Protein AF-A0AA36JGX5-F1 (afdb_monomer)

pLDDT: mean 70.73, std 25.2, range [24.72, 96.38]

Solvent-accessible surface area (backbone atoms only — not comparable to full-atom values): 11054 Å² total; per-residue (Å²): 132,83,81,74,70,74,86,70,84,40,73,52,54,56,59,43,51,28,50,29,40,69,70,47,52,68,70,58,48,54,50,49,70,70,66,48,89,56,84,57,54,64,60,49,30,50,46,40,56,70,30,72,54,44,49,49,69,58,54,34,53,53,30,43,74,68,68,37,49,74,49,35,67,49,47,82,90,47,94,89,47,96,50,62,43,42,58,43,62,52,47,67,45,48,39,42,98,88,66,48,61,57,69,65,55,52,52,50,51,34,31,72,41,56,31,61,76,56,38,64,55,45,71,69,54,31,62,61,68,70,68,59,79,70,72,75,74,67,80,74,84,73,84,81,82,83,90,82,87,87,81,86,85,87,87,81,88,78,94,74,84,85,79,86,78,86,81,87,78,86,86,82,132

Organism: NCBI:txid2562239

Sequence (173 aa):
MVDARPSCNSWLYVPLLHAAAGTLERSAFEAWARQTTWDGWLPMVQLLQEAAPADVGIIRLVLEGQGANQAAARLPDTSRYAVSLPLPAVAAFLAEPDGYFIASVQETLLEIFAGPEAATQLPGCANTFRLAPVLQLEPNPHPGIAPERGAAPAIMSSWRTLRCSAVFVPSMT

Nearest PDB structures (foldseek):
  3n3w-assembly1_B  TM=2.312E-01  e=4.244E+00  Campylobacter jejuni subsp. jejuni NCTC 11168 = ATCC 700819

Mean predicted aligned error: 14.48 Å

Secondary structure (DSSP, 8-state):
----------TTHHHHHHHHTT-S-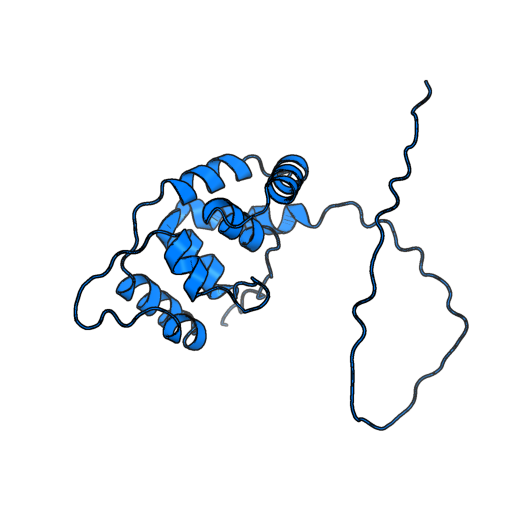HHHHHHHHHH---TTHHHHHHHHHHPPPEEHHHHHHHHHHTT-HHHHTTSPP-TTS--EE-HHHHHHHHS-TTS---HHHHHHHHHHHH-HHHHHHHHHHTTGGG-S-----------------------------------------

Foldseek 3Di:
DPPPPPQPPLPLLLLLLCLLLVNDDPVRVVVCVVLQPDPCSVVSSVQLNPFDFAFLVVLLVQCVVVVVNVLSVQGDDQVPHGDGGRSNVSLVSRADPVSDHGSSNSLSSCCGGNNPVRSVVRVVRSPVSVPPPPPPPPPPPDPDDDDDDDDDDDDDDDDDDDDDDDDDDDDDD

Radius of gyration: 20.79 Å; Cα contacts (8 Å, |Δi|>4): 143; chains: 1; bounding box: 57×46×65 Å

Structure (mmCIF, N/CA/C/O backbone):
data_AF-A0AA36JGX5-F1
#
_entry.id   AF-A0AA36JGX5-F1
#
loop_
_atom_site.group_PDB
_atom_site.id
_atom_site.type_symbol
_atom_site.label_atom_id
_atom_site.label_alt_id
_atom_site.label_comp_id
_atom_site.label_asym_id
_atom_site.label_entity_id
_atom_site.label_seq_id
_atom_site.pdbx_PDB_ins_code
_atom_site.Cartn_x
_atom_site.Cartn_y
_atom_site.Cartn_z
_atom_site.occupancy
_atom_site.B_iso_or_equiv
_atom_site.auth_seq_id
_atom_site.auth_comp_id
_atom_site.auth_asym_id
_atom_site.auth_atom_id
_atom_site.pdbx_PDB_model_num
ATOM 1 N N . MET A 1 1 ? -6.196 26.903 -8.927 1.00 32.66 1 MET A N 1
ATOM 2 C CA . MET A 1 1 ? -5.882 25.981 -10.034 1.00 32.66 1 MET A CA 1
ATOM 3 C C . MET A 1 1 ? -5.439 24.697 -9.365 1.00 32.66 1 MET A C 1
ATOM 5 O O . MET A 1 1 ? -4.370 24.683 -8.776 1.00 32.66 1 MET A O 1
ATOM 9 N N . VAL A 1 2 ? -6.341 23.723 -9.243 1.00 35.31 2 VAL A N 1
ATOM 10 C CA . VAL A 1 2 ? -6.012 22.445 -8.602 1.00 35.31 2 VAL A CA 1
ATOM 11 C C . VAL A 1 2 ? -5.196 21.687 -9.635 1.00 35.31 2 VAL A C 1
ATOM 13 O O . VAL A 1 2 ? -5.749 21.301 -10.663 1.00 35.31 2 VAL A O 1
ATOM 16 N N . ASP A 1 3 ? -3.887 21.571 -9.413 1.00 30.30 3 ASP A N 1
ATOM 17 C CA . ASP A 1 3 ? -3.050 20.638 -10.159 1.00 30.30 3 ASP A CA 1
ATOM 18 C C . ASP A 1 3 ? -3.618 19.245 -9.905 1.00 30.30 3 ASP A C 1
ATOM 20 O O . ASP A 1 3 ? -3.339 18.603 -8.891 1.00 30.30 3 ASP A O 1
ATOM 24 N N . ALA A 1 4 ? -4.483 18.797 -10.812 1.00 40.31 4 ALA A N 1
ATOM 25 C CA . ALA A 1 4 ? -4.818 17.400 -10.942 1.00 40.31 4 ALA A CA 1
ATOM 26 C C . ALA A 1 4 ? -3.513 16.722 -11.351 1.00 40.31 4 ALA A C 1
ATOM 28 O O . ALA A 1 4 ? -3.184 16.664 -12.538 1.00 40.31 4 ALA A O 1
ATOM 29 N N . ARG A 1 5 ? -2.725 16.285 -10.358 1.00 41.56 5 ARG A N 1
ATOM 30 C CA . ARG A 1 5 ? -1.606 15.386 -10.618 1.00 41.56 5 ARG A CA 1
ATOM 31 C C . ARG A 1 5 ? -2.182 14.278 -11.495 1.00 41.56 5 ARG A C 1
ATOM 33 O O . ARG A 1 5 ? -3.178 13.672 -11.088 1.00 41.56 5 ARG A O 1
ATOM 40 N N . PRO A 1 6 ? -1.649 14.063 -12.709 1.00 40.31 6 PRO A N 1
ATOM 41 C CA . PRO A 1 6 ? -2.112 12.963 -13.529 1.00 40.31 6 PRO A CA 1
ATOM 42 C C . PRO A 1 6 ? -2.030 11.712 -12.661 1.00 40.31 6 PRO A C 1
ATOM 44 O O . PRO A 1 6 ? -1.032 11.511 -11.969 1.00 40.31 6 PRO A O 1
ATOM 47 N N . SER A 1 7 ? -3.107 10.929 -12.642 1.00 45.91 7 SER A N 1
ATOM 48 C CA . SER A 1 7 ? -3.164 9.628 -11.987 1.00 45.91 7 SER A CA 1
ATOM 49 C C . SER A 1 7 ? -2.164 8.711 -12.692 1.00 45.91 7 SER A C 1
ATOM 51 O O . SER A 1 7 ? -2.503 7.944 -13.595 1.00 45.91 7 SER A O 1
ATOM 53 N N . CYS A 1 8 ? -0.886 8.889 -12.382 1.00 43.19 8 CYS A N 1
ATOM 54 C CA . CYS A 1 8 ? 0.204 8.145 -12.964 1.00 43.19 8 CYS A CA 1
ATOM 55 C C . CYS A 1 8 ? 0.155 6.768 -12.326 1.00 43.19 8 CYS A C 1
ATOM 57 O O . CYS A 1 8 ? 0.603 6.580 -11.200 1.00 43.19 8 CYS A O 1
ATOM 59 N N . ASN A 1 9 ? -0.409 5.805 -13.055 1.00 50.69 9 ASN A N 1
ATOM 60 C CA . ASN A 1 9 ? -0.285 4.395 -12.720 1.00 50.69 9 ASN A CA 1
ATOM 61 C C . ASN A 1 9 ? 1.211 4.049 -12.748 1.00 50.69 9 ASN A C 1
ATOM 63 O O . ASN A 1 9 ? 1.795 3.811 -13.815 1.00 50.69 9 ASN A O 1
ATOM 67 N N . SER A 1 10 ? 1.831 4.118 -11.571 1.00 60.72 10 SER A N 1
ATOM 68 C CA . SER A 1 10 ? 3.210 3.732 -11.334 1.00 60.72 10 SER A CA 1
ATOM 69 C C . SER A 1 10 ? 3.258 2.217 -11.291 1.00 60.72 10 SER A C 1
ATOM 71 O O . SER A 1 10 ? 2.830 1.578 -10.330 1.00 60.72 10 SER A O 1
ATOM 73 N N . TRP A 1 11 ? 3.795 1.635 -12.358 1.00 69.00 11 TRP A N 1
ATOM 74 C CA . TRP A 1 11 ? 3.980 0.193 -12.456 1.00 69.00 11 TRP A CA 1
ATOM 75 C C . TRP A 1 11 ? 4.920 -0.348 -11.377 1.00 69.00 11 TRP A C 1
ATOM 77 O O . TRP A 1 11 ? 4.908 -1.546 -11.147 1.00 69.00 11 TRP A O 1
ATOM 87 N N . LEU A 1 12 ? 5.706 0.509 -10.715 1.00 77.25 12 LEU A N 1
ATOM 88 C CA . LEU A 1 12 ? 6.645 0.121 -9.664 1.00 77.25 12 LEU A CA 1
ATOM 89 C C . LEU A 1 12 ? 5.957 -0.128 -8.313 1.00 77.25 12 LEU A C 1
ATOM 91 O O . LEU A 1 12 ? 6.426 -0.943 -7.528 1.00 77.25 12 LEU A O 1
ATOM 95 N N . TYR A 1 13 ? 4.849 0.553 -8.019 1.00 85.44 13 TYR A N 1
ATOM 96 C CA . TYR A 1 13 ? 4.253 0.528 -6.676 1.00 85.44 13 TYR A CA 1
ATOM 97 C C . TYR A 1 13 ? 3.476 -0.755 -6.401 1.00 85.44 13 TYR A C 1
ATOM 99 O O . TYR A 1 13 ? 3.595 -1.331 -5.327 1.00 85.44 13 TYR A O 1
ATOM 107 N N . VAL A 1 14 ? 2.703 -1.226 -7.378 1.00 87.69 14 VAL A N 1
ATOM 108 C CA . VAL A 1 14 ? 1.940 -2.477 -7.275 1.00 87.69 14 VAL A CA 1
ATOM 109 C C . VAL A 1 14 ? 2.848 -3.677 -6.955 1.00 87.69 14 VAL A C 1
ATOM 111 O O . VAL A 1 14 ? 2.636 -4.319 -5.926 1.00 87.69 14 VAL A O 1
ATOM 114 N N . PRO A 1 15 ? 3.897 -3.984 -7.743 1.00 89.56 15 PRO A N 1
ATOM 115 C CA . PRO A 1 15 ? 4.790 -5.097 -7.441 1.00 89.56 15 PRO A CA 1
ATOM 116 C C . PRO A 1 15 ? 5.583 -4.860 -6.150 1.00 89.56 15 PRO A C 1
ATOM 118 O O . PRO A 1 15 ? 5.851 -5.830 -5.447 1.00 89.56 15 PRO A O 1
ATOM 121 N N . LEU A 1 16 ? 5.920 -3.610 -5.800 1.00 91.38 16 LEU A N 1
ATOM 122 C CA . LEU A 1 16 ? 6.581 -3.279 -4.532 1.00 91.38 16 LEU A CA 1
ATOM 123 C C . LEU A 1 16 ? 5.697 -3.653 -3.335 1.00 91.38 16 LEU A C 1
ATOM 125 O O . LEU A 1 16 ? 6.146 -4.349 -2.427 1.00 91.38 16 LEU A O 1
ATOM 129 N N . LEU A 1 17 ? 4.429 -3.238 -3.358 1.00 93.75 17 LEU A N 1
ATOM 130 C CA . LEU A 1 17 ? 3.454 -3.545 -2.312 1.00 93.75 17 LEU A CA 1
ATOM 131 C C . LEU A 1 17 ? 3.164 -5.047 -2.244 1.00 93.75 17 LEU A C 1
ATOM 133 O O . LEU A 1 17 ? 3.084 -5.592 -1.148 1.00 93.75 17 LEU A O 1
ATOM 137 N N . HIS A 1 18 ? 3.086 -5.748 -3.380 1.00 93.81 18 HIS A N 1
ATOM 138 C CA . HIS A 1 18 ? 2.950 -7.209 -3.384 1.00 93.81 18 HIS A CA 1
ATOM 139 C C . HIS A 1 18 ? 4.180 -7.925 -2.825 1.00 93.81 18 HIS A C 1
ATOM 141 O O . HIS A 1 18 ? 4.033 -8.899 -2.082 1.00 93.81 18 HIS A O 1
ATOM 147 N N . ALA A 1 19 ? 5.386 -7.460 -3.161 1.00 94.62 19 ALA A N 1
ATOM 148 C CA . ALA A 1 19 ? 6.630 -7.999 -2.623 1.00 94.62 19 ALA A CA 1
ATOM 149 C C . ALA A 1 19 ? 6.694 -7.804 -1.104 1.00 94.62 19 ALA A C 1
ATOM 151 O O . ALA A 1 19 ? 6.986 -8.747 -0.365 1.00 94.62 19 ALA A O 1
ATOM 152 N N . ALA A 1 20 ? 6.346 -6.607 -0.633 1.00 95.81 20 ALA A N 1
ATOM 153 C CA . ALA A 1 20 ? 6.302 -6.296 0.787 1.00 95.81 20 ALA A CA 1
ATOM 154 C C . ALA A 1 20 ? 5.205 -7.073 1.533 1.00 95.81 20 ALA A C 1
ATOM 156 O O . ALA A 1 20 ? 5.427 -7.563 2.635 1.00 95.81 20 ALA A O 1
ATOM 157 N N . ALA A 1 21 ? 4.044 -7.271 0.906 1.00 94.88 21 ALA A N 1
ATOM 158 C CA . ALA A 1 21 ? 2.960 -8.087 1.444 1.00 94.88 21 ALA A CA 1
ATOM 159 C C . ALA A 1 21 ? 3.252 -9.603 1.412 1.00 94.88 21 ALA A C 1
ATOM 161 O O . ALA A 1 21 ? 2.440 -10.387 1.898 1.00 94.88 21 ALA A O 1
ATOM 162 N N . GLY A 1 22 ? 4.366 -10.038 0.810 1.00 93.19 22 GLY A N 1
ATOM 163 C CA . GLY A 1 22 ? 4.705 -11.456 0.653 1.00 93.19 22 GLY A CA 1
ATOM 164 C C . GLY A 1 22 ? 3.805 -12.208 -0.336 1.00 93.19 22 GLY A C 1
ATOM 165 O O . GLY A 1 22 ? 3.727 -13.432 -0.289 1.00 93.19 22 GLY A O 1
ATOM 166 N N . THR A 1 23 ? 3.114 -11.485 -1.220 1.00 93.00 23 THR A N 1
ATOM 167 C CA . THR A 1 23 ? 2.173 -12.050 -2.207 1.00 93.00 23 THR A CA 1
ATOM 168 C C . THR A 1 23 ? 2.750 -12.116 -3.618 1.00 93.00 23 THR A C 1
ATOM 170 O O . THR A 1 23 ? 2.171 -12.760 -4.489 1.00 93.00 23 THR A O 1
ATOM 173 N N . LEU A 1 24 ? 3.904 -11.485 -3.855 1.00 91.75 24 LEU A N 1
ATOM 174 C CA . LEU A 1 24 ? 4.596 -11.570 -5.136 1.00 91.75 24 LEU A CA 1
ATOM 175 C C . LEU A 1 24 ? 5.296 -12.928 -5.283 1.00 91.75 24 LEU A C 1
ATOM 177 O O . LEU A 1 24 ? 6.074 -13.336 -4.420 1.00 91.75 24 LEU A O 1
ATO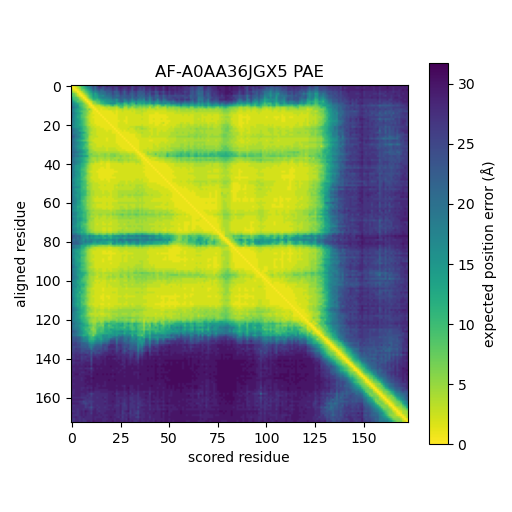M 181 N N . GLU A 1 25 ? 5.053 -13.617 -6.399 1.00 90.12 25 GLU A N 1
ATOM 182 C CA . GLU A 1 25 ? 5.732 -14.877 -6.711 1.00 90.12 25 GLU A CA 1
ATOM 183 C C . GLU A 1 25 ? 7.255 -14.675 -6.776 1.00 90.12 25 GLU A C 1
ATOM 185 O O . GLU A 1 25 ? 7.736 -13.659 -7.280 1.00 90.12 25 GLU A O 1
ATOM 190 N N . ARG A 1 26 ? 8.037 -15.663 -6.321 1.00 90.12 26 ARG A N 1
ATOM 191 C CA . ARG A 1 26 ? 9.507 -15.588 -6.308 1.00 90.12 26 ARG A CA 1
ATOM 192 C C . ARG A 1 26 ? 10.101 -15.259 -7.682 1.00 90.12 26 ARG A C 1
ATOM 194 O O . ARG A 1 26 ? 11.000 -14.430 -7.766 1.00 90.12 26 ARG A O 1
ATOM 201 N N . SER A 1 27 ? 9.588 -15.869 -8.750 1.00 88.19 27 SER A N 1
ATOM 202 C CA . SER A 1 27 ? 10.069 -15.623 -10.116 1.00 88.19 27 SER A CA 1
ATOM 203 C C . SER A 1 27 ? 9.836 -14.169 -10.555 1.00 88.19 27 SER A C 1
ATOM 205 O O . SER A 1 27 ? 10.725 -13.541 -11.135 1.00 88.19 27 SER A O 1
ATOM 207 N N . ALA A 1 28 ? 8.673 -13.605 -10.214 1.00 86.56 28 ALA A N 1
ATOM 208 C CA . ALA A 1 28 ? 8.333 -12.211 -10.461 1.00 86.56 28 ALA A CA 1
ATOM 209 C C . ALA A 1 28 ? 9.181 -11.268 -9.597 1.00 86.56 28 ALA A C 1
ATOM 211 O O . A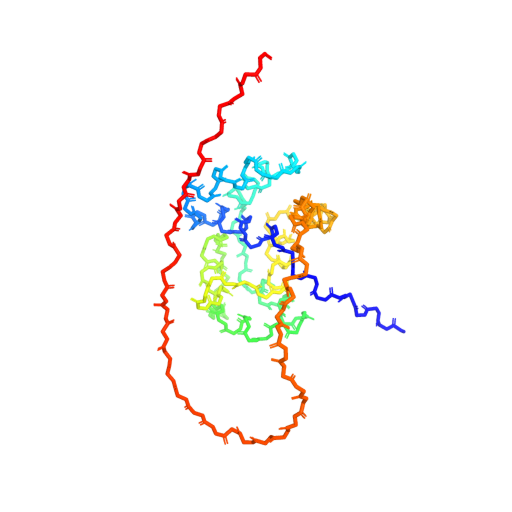LA A 1 28 ? 9.704 -10.283 -10.112 1.00 86.56 28 ALA A O 1
ATOM 212 N N . PHE A 1 29 ? 9.387 -11.592 -8.319 1.00 88.69 29 PHE A N 1
ATOM 213 C CA . PHE A 1 29 ? 10.267 -10.837 -7.427 1.00 88.69 29 PHE A CA 1
ATOM 214 C C . PHE A 1 29 ? 11.688 -10.730 -7.993 1.00 88.69 29 PHE A C 1
ATOM 216 O O . PHE A 1 29 ? 12.235 -9.634 -8.094 1.00 88.69 29 PHE A O 1
ATOM 223 N N . GLU A 1 30 ? 12.270 -11.852 -8.420 1.00 88.00 30 GLU A N 1
ATOM 224 C CA . GLU A 1 30 ? 13.601 -11.878 -9.034 1.00 88.00 30 GLU A CA 1
ATOM 225 C C . GLU A 1 30 ? 13.648 -11.111 -10.361 1.00 88.00 30 GLU A C 1
ATOM 227 O O . GLU A 1 30 ? 14.645 -10.457 -10.665 1.00 88.00 30 GLU A O 1
ATOM 232 N N . ALA A 1 31 ? 12.585 -11.175 -11.169 1.00 84.56 31 ALA A N 1
ATOM 233 C CA . ALA A 1 31 ? 12.493 -10.402 -12.403 1.00 84.56 31 ALA A CA 1
ATOM 234 C C . ALA A 1 31 ? 12.498 -8.893 -12.120 1.00 84.56 31 ALA A C 1
ATOM 236 O O . ALA A 1 31 ? 13.289 -8.172 -12.728 1.00 84.56 31 ALA A O 1
ATOM 237 N N . TRP A 1 32 ? 11.695 -8.436 -11.157 1.00 82.88 32 TRP A N 1
ATOM 238 C CA . TRP A 1 32 ? 11.659 -7.037 -10.730 1.00 82.88 32 TRP A CA 1
ATOM 239 C C . TRP A 1 32 ? 12.993 -6.577 -10.151 1.00 82.88 32 TRP A C 1
ATOM 241 O O . TRP A 1 32 ? 13.510 -5.546 -10.573 1.00 82.88 32 TRP A O 1
ATOM 251 N N . ALA A 1 33 ? 13.598 -7.378 -9.273 1.00 81.94 33 ALA A N 1
ATOM 252 C CA . ALA A 1 33 ? 14.895 -7.073 -8.676 1.00 81.94 33 ALA A CA 1
ATOM 253 C C . ALA A 1 33 ? 16.025 -6.953 -9.716 1.00 81.94 33 ALA A C 1
ATOM 255 O O . ALA A 1 33 ? 16.962 -6.191 -9.506 1.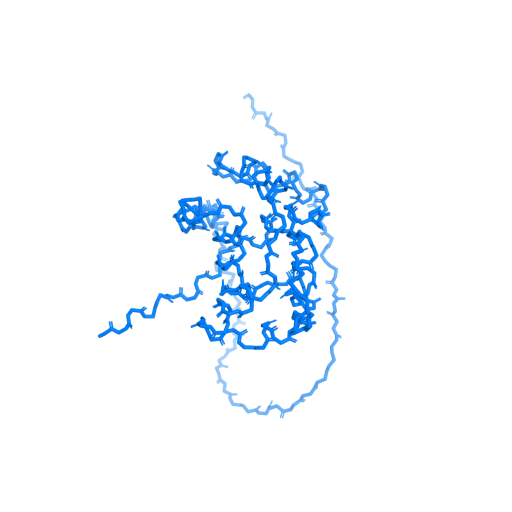00 81.94 33 ALA A O 1
ATOM 256 N N . ARG A 1 34 ? 15.947 -7.681 -10.841 1.00 82.06 34 ARG A N 1
ATOM 257 C CA . ARG A 1 34 ? 16.930 -7.588 -11.938 1.00 82.06 34 ARG A CA 1
ATOM 258 C C . ARG A 1 34 ? 16.661 -6.450 -12.922 1.00 82.06 34 ARG A C 1
ATOM 260 O O . ARG A 1 34 ? 17.603 -5.957 -13.528 1.00 82.06 34 ARG A O 1
ATOM 267 N N . GLN A 1 35 ? 15.396 -6.101 -13.150 1.00 77.50 35 GLN A N 1
ATOM 268 C CA . GLN A 1 35 ? 15.000 -5.125 -14.175 1.00 77.50 35 GLN A CA 1
ATOM 269 C C . GLN A 1 35 ? 14.907 -3.695 -13.643 1.00 77.50 35 GLN A C 1
ATOM 271 O O . GLN A 1 35 ? 14.981 -2.746 -14.421 1.00 77.50 35 GLN A O 1
ATOM 276 N N . THR A 1 36 ? 14.726 -3.525 -12.334 1.00 74.44 36 THR A N 1
ATOM 277 C CA . THR A 1 36 ? 14.705 -2.199 -11.722 1.00 74.44 36 THR A CA 1
ATOM 278 C C . THR A 1 36 ? 16.077 -1.535 -11.832 1.00 74.44 36 THR A C 1
ATOM 280 O O . THR A 1 36 ? 17.084 -2.076 -11.388 1.00 74.44 36 THR A O 1
ATOM 283 N N . THR A 1 37 ? 16.119 -0.331 -12.402 1.00 73.62 37 THR A N 1
ATOM 284 C CA . THR A 1 37 ? 17.305 0.540 -12.332 1.00 73.62 37 THR A CA 1
ATOM 285 C C . THR A 1 37 ? 17.362 1.314 -11.019 1.00 73.62 37 THR A C 1
ATOM 287 O O . THR A 1 37 ? 18.283 2.094 -10.819 1.00 73.62 37 THR A O 1
ATOM 290 N N . TRP A 1 38 ? 16.341 1.168 -10.169 1.00 79.94 38 TRP A N 1
ATOM 291 C CA . TRP A 1 38 ? 16.276 1.809 -8.869 1.00 79.94 38 TRP A CA 1
ATOM 292 C C . TRP A 1 38 ? 16.860 0.900 -7.790 1.00 79.94 38 TRP A C 1
ATOM 294 O O . TRP A 1 38 ? 16.318 -0.160 -7.468 1.00 79.94 38 TRP A O 1
ATOM 304 N N . ASP A 1 39 ? 17.942 1.390 -7.206 1.00 82.25 39 ASP A N 1
ATOM 305 C CA . ASP A 1 39 ? 18.774 0.799 -6.161 1.00 82.25 39 ASP A CA 1
ATOM 306 C C . ASP A 1 39 ? 17.979 0.586 -4.861 1.00 82.25 39 ASP A C 1
ATOM 308 O O . ASP A 1 39 ? 18.278 -0.303 -4.065 1.00 82.25 39 ASP A O 1
ATOM 312 N N . GLY A 1 40 ? 16.940 1.400 -4.652 1.00 85.50 40 GLY A N 1
ATOM 313 C CA . GLY A 1 40 ? 16.106 1.379 -3.455 1.00 85.50 40 GLY A CA 1
ATOM 314 C C . GLY A 1 40 ? 15.023 0.301 -3.447 1.00 85.50 40 GLY A C 1
ATOM 315 O O . GLY A 1 40 ? 14.339 0.176 -2.436 1.00 85.50 40 GLY A O 1
ATOM 316 N N . TRP A 1 41 ? 14.877 -0.509 -4.505 1.00 87.44 41 TRP A N 1
ATOM 317 C CA . TRP A 1 41 ? 13.853 -1.562 -4.568 1.00 87.44 41 TRP A CA 1
ATOM 318 C C . TRP A 1 41 ? 13.921 -2.519 -3.377 1.00 87.44 41 TRP A C 1
ATOM 320 O O . TRP A 1 41 ? 12.952 -2.660 -2.633 1.00 87.44 41 TRP A O 1
ATOM 330 N N . LEU A 1 42 ? 15.070 -3.171 -3.180 1.00 90.69 42 LEU A N 1
ATOM 331 C CA . LEU A 1 42 ? 15.223 -4.163 -2.121 1.00 90.69 42 LEU A CA 1
ATOM 332 C C . LEU A 1 42 ? 15.178 -3.526 -0.718 1.00 90.69 42 LEU A C 1
ATOM 334 O O . LEU A 1 42 ? 14.420 -4.038 0.108 1.00 90.69 42 LEU A O 1
ATOM 338 N N . PRO A 1 43 ? 15.879 -2.402 -0.448 1.00 92.69 43 PRO A N 1
ATOM 339 C CA . PRO A 1 43 ? 15.737 -1.685 0.819 1.00 92.69 43 PRO A CA 1
ATOM 340 C C . PRO A 1 43 ? 14.295 -1.273 1.135 1.00 92.69 43 PRO A C 1
ATOM 342 O O . PRO A 1 43 ? 13.861 -1.397 2.274 1.00 92.69 43 PRO A O 1
ATOM 345 N N . MET A 1 44 ? 13.526 -0.823 0.139 1.00 92.38 44 MET A N 1
ATOM 346 C CA . MET A 1 44 ? 12.134 -0.420 0.342 1.00 92.38 44 MET A CA 1
ATOM 347 C C . MET A 1 44 ? 11.223 -1.616 0.621 1.00 92.38 44 MET A C 1
ATOM 349 O O . MET A 1 44 ? 10.359 -1.529 1.490 1.00 92.38 44 MET A O 1
ATOM 353 N N . VAL A 1 45 ? 11.414 -2.743 -0.076 1.00 94.44 45 VAL A N 1
ATOM 354 C CA . VAL A 1 45 ? 10.689 -3.982 0.251 1.00 94.44 45 VAL A CA 1
ATOM 355 C C . VAL A 1 45 ? 10.958 -4.381 1.701 1.00 94.44 45 VAL A C 1
ATOM 357 O O . VAL A 1 45 ? 10.009 -4.673 2.422 1.00 94.44 45 VAL A O 1
ATOM 360 N N . GLN A 1 46 ? 12.222 -4.372 2.131 1.00 95.00 46 GLN A N 1
ATOM 361 C CA . GLN A 1 46 ? 12.607 -4.720 3.503 1.00 95.00 46 GLN A CA 1
ATOM 362 C C . GLN A 1 46 ? 11.986 -3.763 4.522 1.00 95.00 46 GLN A C 1
ATOM 364 O O . GLN A 1 46 ? 11.347 -4.215 5.467 1.00 95.00 46 GLN 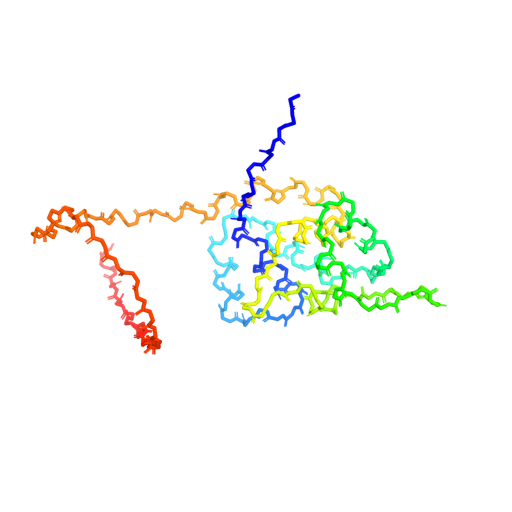A O 1
ATOM 369 N N . LEU A 1 47 ? 12.076 -2.454 4.276 1.00 95.56 47 LEU A N 1
ATOM 370 C CA . LEU A 1 47 ? 11.461 -1.431 5.120 1.00 95.56 47 LEU A CA 1
ATOM 371 C C . LEU A 1 47 ? 9.956 -1.671 5.298 1.00 95.56 47 LEU A C 1
ATOM 373 O O . LEU A 1 47 ? 9.450 -1.647 6.414 1.00 95.56 47 LEU A O 1
ATOM 377 N N . LEU A 1 48 ? 9.241 -1.937 4.203 1.00 96.00 48 LEU A N 1
ATOM 378 C CA . LEU A 1 48 ? 7.801 -2.192 4.232 1.00 96.00 48 LEU A CA 1
ATOM 379 C C . LEU A 1 48 ? 7.442 -3.533 4.900 1.00 96.00 48 LEU A C 1
ATOM 381 O O . LEU A 1 48 ? 6.378 -3.639 5.507 1.00 96.00 48 LEU A O 1
ATOM 385 N N . GLN A 1 49 ? 8.300 -4.553 4.795 1.00 95.44 49 GLN A N 1
ATOM 386 C CA . GLN A 1 49 ? 8.123 -5.844 5.478 1.00 95.44 49 GLN A CA 1
ATOM 387 C C . GLN A 1 49 ? 8.318 -5.730 6.992 1.00 95.44 49 GLN A C 1
ATOM 389 O O . GLN A 1 49 ? 7.637 -6.414 7.755 1.00 95.44 49 GLN A O 1
ATOM 394 N N . GLU A 1 50 ? 9.243 -4.874 7.417 1.00 95.94 50 GLU A N 1
ATOM 395 C CA . GLU A 1 50 ? 9.581 -4.629 8.822 1.00 95.94 50 GLU A CA 1
ATOM 396 C C . GLU A 1 50 ? 8.717 -3.532 9.463 1.00 95.94 50 GLU A C 1
ATOM 398 O O . GLU A 1 50 ? 8.798 -3.299 10.671 1.00 95.94 50 GLU A O 1
ATOM 403 N N . ALA A 1 51 ? 7.872 -2.867 8.671 1.00 96.00 51 ALA A N 1
ATOM 404 C CA . ALA A 1 51 ? 7.016 -1.787 9.128 1.00 96.00 51 ALA A CA 1
ATOM 405 C C . ALA A 1 51 ? 6.075 -2.236 10.257 1.00 96.00 51 ALA A C 1
ATOM 407 O O . ALA A 1 51 ? 5.461 -3.308 10.221 1.00 96.00 51 ALA A O 1
ATOM 408 N N . ALA A 1 52 ? 5.925 -1.374 11.264 1.00 95.31 52 ALA A N 1
ATOM 409 C CA . ALA A 1 52 ? 5.018 -1.631 12.372 1.00 95.31 52 ALA A CA 1
ATOM 410 C C . ALA A 1 52 ? 3.555 -1.721 11.884 1.00 95.31 52 ALA A C 1
ATOM 412 O O . ALA A 1 52 ? 3.172 -1.018 10.944 1.00 95.31 52 ALA A O 1
ATOM 413 N N . PRO A 1 53 ? 2.705 -2.543 12.530 1.00 96.38 53 PRO A N 1
ATOM 414 C CA . PRO A 1 53 ? 1.276 -2.562 12.244 1.00 96.38 53 PRO A CA 1
ATOM 415 C C . PRO A 1 53 ? 0.648 -1.170 12.377 1.00 96.38 53 PRO A C 1
ATOM 417 O O . PRO A 1 53 ? 0.859 -0.480 13.376 1.00 96.38 53 PRO A O 1
ATOM 420 N N . ALA A 1 54 ? -0.166 -0.786 11.397 1.00 93.94 54 ALA A N 1
ATOM 421 C CA . ALA A 1 54 ? -0.794 0.528 11.342 1.00 93.94 54 ALA A CA 1
ATOM 422 C C . ALA A 1 54 ? -2.255 0.472 11.793 1.00 93.94 54 ALA A C 1
ATOM 424 O O . ALA A 1 54 ? -2.967 -0.494 11.508 1.00 93.94 54 ALA A O 1
ATOM 425 N N . ASP A 1 55 ? -2.700 1.521 12.486 1.00 93.19 55 ASP A N 1
ATOM 426 C CA . ASP A 1 55 ? -4.081 1.659 12.945 1.00 93.19 55 ASP A CA 1
ATOM 427 C C . ASP A 1 55 ? -5.043 1.776 11.752 1.00 93.19 55 ASP A C 1
ATOM 429 O O . ASP A 1 55 ? -4.930 2.674 10.914 1.00 93.19 55 ASP A O 1
ATOM 433 N N . VAL A 1 56 ? -6.013 0.865 11.677 1.00 93.69 56 VAL A N 1
ATOM 434 C CA . VAL A 1 56 ? -6.969 0.796 10.560 1.00 93.69 56 VAL A CA 1
ATOM 435 C C . VAL A 1 56 ? -7.869 2.033 10.485 1.00 93.69 56 VAL A C 1
ATOM 437 O O . VAL A 1 56 ? -8.276 2.419 9.389 1.00 93.69 56 VAL A O 1
ATOM 440 N N . GLY A 1 57 ? -8.173 2.674 11.617 1.00 91.94 57 GLY A N 1
ATOM 441 C CA . GLY A 1 57 ? -8.937 3.920 11.659 1.00 91.94 57 GLY A CA 1
ATOM 442 C C . GLY A 1 57 ? -8.180 5.074 11.006 1.00 91.94 57 GLY A C 1
ATOM 443 O O . GLY A 1 57 ? -8.7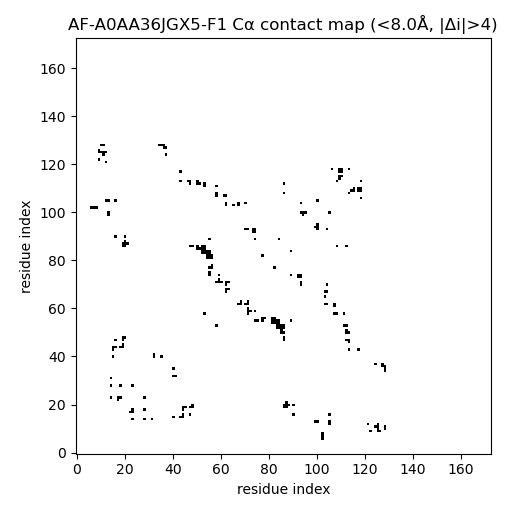70 5.830 10.235 1.00 91.94 57 GLY A O 1
ATOM 444 N N . ILE A 1 58 ? -6.866 5.160 11.230 1.00 91.31 58 ILE A N 1
ATOM 445 C CA . ILE A 1 58 ? -6.000 6.132 10.547 1.00 91.31 58 ILE A CA 1
ATOM 446 C C . ILE A 1 58 ? -5.955 5.863 9.041 1.00 91.31 58 ILE A C 1
ATOM 448 O O . ILE A 1 58 ? -6.164 6.784 8.255 1.00 91.31 58 ILE A O 1
ATOM 452 N N . ILE A 1 59 ? -5.757 4.609 8.623 1.00 93.56 59 ILE A N 1
ATOM 453 C CA . ILE A 1 59 ? -5.729 4.244 7.194 1.00 93.56 59 ILE A CA 1
ATOM 454 C C . ILE A 1 59 ? -7.055 4.624 6.520 1.00 93.56 59 ILE A C 1
ATOM 456 O O . ILE A 1 59 ? -7.060 5.237 5.453 1.00 93.56 59 ILE A O 1
ATOM 460 N N . ARG A 1 60 ? -8.184 4.304 7.162 1.00 94.25 60 ARG A N 1
ATOM 461 C CA . ARG A 1 60 ? -9.527 4.657 6.686 1.00 94.25 60 ARG A CA 1
ATOM 462 C C . ARG A 1 60 ? -9.684 6.167 6.517 1.00 94.25 60 ARG A C 1
ATOM 464 O O . ARG A 1 60 ? -10.085 6.605 5.442 1.00 94.25 60 ARG A O 1
ATOM 471 N N . LEU A 1 61 ? -9.326 6.944 7.540 1.00 91.38 61 LEU A N 1
ATOM 472 C CA . LEU A 1 61 ? -9.436 8.403 7.528 1.00 91.38 61 LEU A CA 1
ATOM 473 C C . LEU A 1 61 ? -8.646 9.028 6.369 1.00 91.38 61 LEU A C 1
ATOM 475 O O . LEU A 1 61 ? -9.152 9.916 5.682 1.00 91.38 61 LEU A O 1
ATOM 479 N N . VAL A 1 62 ? -7.418 8.556 6.132 1.00 92.31 62 VAL A N 1
ATOM 480 C CA . VAL A 1 62 ? -6.568 9.060 5.042 1.00 92.31 62 VAL A CA 1
ATOM 481 C C . VAL A 1 62 ? -7.172 8.715 3.678 1.00 92.31 62 VAL A C 1
ATOM 483 O O . VAL A 1 62 ? -7.287 9.594 2.824 1.00 92.31 62 VAL A O 1
ATOM 486 N N . LEU A 1 63 ? -7.636 7.476 3.484 1.00 91.62 63 LEU A N 1
ATOM 487 C CA . LEU A 1 63 ? -8.283 7.056 2.235 1.00 91.62 63 LEU A CA 1
ATOM 488 C C . LEU A 1 63 ? -9.552 7.865 1.938 1.00 91.62 63 LEU A C 1
ATOM 490 O O . LEU A 1 63 ? -9.754 8.300 0.804 1.00 91.62 63 LEU A O 1
ATOM 494 N N . GLU A 1 64 ? -10.401 8.088 2.941 1.00 91.81 64 GLU A N 1
ATOM 495 C CA . GLU A 1 64 ? -11.613 8.907 2.812 1.00 91.81 64 GLU A CA 1
ATOM 496 C C . GLU A 1 64 ? -11.264 10.360 2.460 1.00 91.81 64 GLU A C 1
ATOM 498 O O . GLU A 1 64 ? -11.854 10.928 1.537 1.00 91.81 64 GLU A O 1
ATOM 503 N N . GLY A 1 65 ? -10.240 10.932 3.107 1.00 86.94 65 GLY A N 1
ATOM 504 C CA . GLY A 1 65 ? -9.721 12.269 2.801 1.00 86.94 65 GLY A CA 1
ATOM 505 C C . GLY A 1 65 ? -9.168 12.410 1.377 1.00 86.94 65 GLY A C 1
ATOM 506 O O . GLY A 1 65 ? -9.268 13.482 0.782 1.00 86.94 65 GLY A O 1
ATOM 507 N N . GLN A 1 66 ? -8.650 11.324 0.799 1.00 83.19 66 GLN A N 1
ATOM 508 C CA . GLN A 1 66 ? -8.202 11.255 -0.597 1.00 83.19 66 GLN A CA 1
ATOM 509 C C . GLN A 1 66 ? -9.326 10.899 -1.592 1.00 83.19 66 GLN A C 1
ATOM 511 O O . GLN A 1 66 ? -9.073 10.756 -2.788 1.00 83.19 66 GLN A O 1
ATOM 516 N N . GLY A 1 67 ? -10.573 10.747 -1.134 1.00 83.50 67 GLY A N 1
ATOM 517 C CA . GLY A 1 67 ? -11.722 10.404 -1.979 1.00 83.50 67 GLY A CA 1
ATOM 518 C C . GLY A 1 67 ? -11.852 8.913 -2.317 1.00 83.50 67 GLY A C 1
ATOM 519 O O . GLY A 1 67 ? -12.759 8.529 -3.058 1.00 83.50 67 GLY A O 1
ATOM 520 N N . ALA A 1 68 ? -11.018 8.046 -1.738 1.00 86.88 68 ALA A N 1
ATOM 521 C CA . ALA A 1 68 ? -11.007 6.596 -1.939 1.00 86.88 68 ALA A CA 1
ATOM 522 C C . ALA A 1 68 ? -12.033 5.856 -1.051 1.00 86.88 68 ALA A C 1
ATOM 524 O O . ALA A 1 68 ? -11.757 4.784 -0.511 1.00 86.88 68 ALA A O 1
ATOM 525 N N . ASN A 1 69 ? -13.246 6.405 -0.925 1.00 90.25 69 ASN A N 1
ATOM 526 C CA . ASN A 1 69 ? -14.298 5.913 -0.021 1.00 90.25 69 ASN A CA 1
ATOM 527 C C . ASN A 1 69 ? -14.661 4.434 -0.248 1.00 90.25 69 ASN A C 1
ATOM 529 O O . ASN A 1 69 ? -14.926 3.702 0.701 1.00 90.25 69 ASN A O 1
ATOM 533 N N . GLN A 1 70 ? -14.647 3.973 -1.503 1.00 90.06 70 GLN A N 1
ATOM 534 C CA . GLN A 1 70 ? -14.932 2.569 -1.821 1.00 90.06 70 GLN A CA 1
ATOM 535 C C . GLN A 1 70 ? -13.847 1.621 -1.301 1.00 90.06 70 GLN A C 1
ATOM 537 O O . GLN A 1 70 ? -14.172 0.540 -0.819 1.00 90.06 70 GLN A O 1
ATOM 542 N N . ALA A 1 71 ? -12.576 2.025 -1.365 1.00 90.75 71 ALA A N 1
ATOM 543 C CA . ALA A 1 71 ? -11.473 1.240 -0.821 1.00 90.75 71 ALA A CA 1
ATOM 544 C C . ALA A 1 71 ? -11.506 1.261 0.712 1.00 90.75 71 ALA A C 1
ATOM 546 O O . ALA A 1 71 ? -11.416 0.212 1.346 1.00 90.75 71 ALA A O 1
ATOM 547 N N . ALA A 1 72 ? -11.743 2.435 1.307 1.00 92.56 72 ALA A N 1
ATOM 548 C CA . ALA A 1 72 ? -11.911 2.585 2.750 1.00 92.56 72 ALA A CA 1
ATOM 549 C C . ALA A 1 72 ? -13.017 1.662 3.294 1.00 92.56 72 ALA A C 1
ATOM 551 O O . ALA A 1 72 ? -12.828 0.993 4.309 1.00 92.56 72 ALA A O 1
ATOM 552 N N . ALA A 1 73 ? -14.146 1.539 2.589 1.00 93.06 73 ALA A N 1
ATOM 553 C CA . ALA A 1 73 ? -15.257 0.667 2.978 1.00 93.06 73 ALA A CA 1
ATOM 554 C C . ALA A 1 73 ? -14.906 -0.836 3.034 1.00 93.06 73 ALA A C 1
ATOM 556 O O . ALA A 1 73 ? -15.620 -1.587 3.694 1.00 93.06 73 ALA A O 1
ATOM 557 N N . ARG A 1 74 ? -13.822 -1.283 2.382 1.00 93.56 74 ARG A N 1
ATOM 558 C CA . ARG A 1 74 ? -13.358 -2.684 2.432 1.00 93.56 74 ARG A CA 1
ATOM 559 C C . ARG A 1 74 ? -12.556 -3.012 3.687 1.00 93.56 74 ARG A C 1
ATOM 561 O O . ARG A 1 74 ? -12.418 -4.185 4.027 1.00 93.56 74 ARG A O 1
ATOM 568 N N . LEU A 1 75 ? -12.018 -1.999 4.367 1.00 93.12 75 LEU A N 1
ATOM 569 C CA . LEU A 1 75 ? -11.317 -2.201 5.631 1.00 93.12 75 LEU A CA 1
ATOM 570 C C . LEU A 1 75 ? -12.298 -2.695 6.702 1.00 93.12 75 LEU A C 1
ATOM 572 O O . LEU A 1 75 ? -13.458 -2.266 6.707 1.00 93.12 75 LEU A O 1
ATOM 576 N N . PRO A 1 76 ? -11.846 -3.540 7.644 1.00 90.50 76 PRO A N 1
ATOM 577 C CA . PRO A 1 76 ? -12.693 -3.996 8.737 1.00 90.50 76 PRO A CA 1
ATOM 578 C C . PRO A 1 76 ? -13.192 -2.812 9.576 1.00 90.50 76 PRO A C 1
ATOM 580 O O . PRO A 1 76 ? -12.500 -1.803 9.739 1.00 90.50 76 PRO A O 1
ATOM 583 N N . ASP A 1 77 ? -14.413 -2.926 10.096 1.00 83.38 77 ASP A N 1
ATOM 584 C CA . ASP A 1 77 ? -14.969 -1.935 11.014 1.00 83.38 77 ASP A CA 1
ATOM 585 C C . ASP A 1 77 ? -14.276 -2.053 12.379 1.00 83.38 77 ASP A C 1
ATOM 587 O O . ASP A 1 77 ? -14.344 -3.085 13.051 1.00 83.38 77 ASP A O 1
ATOM 591 N N . THR A 1 78 ? -13.591 -0.983 12.770 1.00 75.69 78 THR A N 1
ATOM 592 C CA . THR A 1 78 ? -12.823 -0.875 14.015 1.00 75.69 78 THR A CA 1
ATOM 593 C C . THR A 1 78 ? -13.443 0.113 14.996 1.00 75.69 78 THR A C 1
ATOM 595 O O . THR A 1 78 ? -12.830 0.456 16.003 1.00 75.69 78 THR A O 1
ATOM 598 N N . SER A 1 79 ? -14.692 0.537 14.771 1.00 69.06 79 SER A N 1
ATOM 599 C CA . SER A 1 79 ? -15.409 1.507 15.618 1.00 69.06 79 SER A CA 1
ATOM 600 C C . SER A 1 79 ? -15.471 1.141 17.107 1.00 69.06 79 SER A C 1
ATOM 602 O O . SER A 1 79 ? -15.712 2.008 17.945 1.00 69.06 79 SER A O 1
ATOM 604 N N . ARG A 1 80 ? -15.247 -0.131 17.459 1.00 64.56 80 ARG A N 1
ATOM 605 C CA . ARG A 1 80 ? -15.283 -0.623 18.844 1.00 64.56 80 ARG A CA 1
ATOM 606 C C . ARG A 1 80 ? -13.909 -0.813 19.487 1.00 64.56 80 ARG A C 1
ATOM 608 O O . ARG A 1 80 ? -13.842 -0.812 20.712 1.00 64.56 80 ARG A O 1
ATOM 615 N N . TYR A 1 81 ? -12.842 -0.968 18.703 1.00 68.31 81 TYR A N 1
ATOM 616 C CA . TYR A 1 81 ? -11.487 -1.226 19.200 1.00 68.31 81 TYR A CA 1
ATOM 617 C C . TYR A 1 81 ? -10.450 -0.702 18.208 1.00 68.31 81 TYR A C 1
ATOM 619 O O . TYR A 1 81 ? -10.566 -0.965 17.015 1.00 68.31 81 TYR A O 1
ATOM 627 N N . ALA A 1 82 ? -9.406 -0.031 18.700 1.00 75.56 82 ALA A N 1
ATOM 628 C CA . ALA A 1 82 ? -8.231 0.254 17.883 1.00 75.56 82 ALA A CA 1
ATOM 629 C C . ALA A 1 82 ? -7.606 -1.080 17.448 1.00 75.56 82 ALA A C 1
ATOM 631 O O . ALA A 1 82 ? -7.178 -1.878 18.286 1.00 75.56 82 ALA A O 1
ATOM 632 N N . VAL A 1 83 ? -7.614 -1.344 16.142 1.00 88.75 83 VAL A N 1
ATOM 633 C CA . VAL A 1 83 ? -6.984 -2.525 15.551 1.00 88.75 83 VAL A CA 1
ATOM 634 C C . VAL A 1 83 ? -5.855 -2.030 14.670 1.00 88.75 83 VAL A C 1
ATOM 636 O O . VAL A 1 83 ? -6.095 -1.336 13.680 1.00 88.75 83 VAL A O 1
ATOM 639 N N . SER A 1 84 ? -4.635 -2.418 15.025 1.00 94.06 84 SER A N 1
ATOM 640 C CA . SER A 1 84 ? -3.473 -2.227 14.170 1.00 94.06 84 SER A CA 1
ATOM 641 C C . SER A 1 84 ? -3.237 -3.484 13.346 1.00 94.06 84 SER A C 1
ATOM 643 O O . SER A 1 84 ? -3.161 -4.584 13.898 1.00 94.06 84 SER A O 1
ATOM 645 N N . LEU A 1 85 ? -3.121 -3.330 12.029 1.00 94.44 85 LEU A N 1
ATOM 646 C CA . LEU A 1 85 ? -2.891 -4.433 11.100 1.00 94.44 85 LEU A CA 1
ATOM 647 C C . LEU A 1 85 ? -1.550 -4.267 10.379 1.00 94.44 85 LEU A C 1
ATOM 649 O O . LEU A 1 85 ? -1.184 -3.150 10.008 1.00 94.44 85 LEU A O 1
ATOM 653 N N . PRO A 1 86 ? -0.806 -5.363 10.157 1.00 95.88 86 PRO A N 1
ATOM 654 C CA . PRO A 1 86 ? 0.405 -5.317 9.352 1.00 95.88 86 PRO A CA 1
ATOM 655 C C . PRO A 1 86 ? 0.052 -5.109 7.871 1.00 95.88 86 PRO A C 1
ATOM 657 O O . PRO A 1 86 ? -1.050 -5.459 7.430 1.00 95.88 86 PRO A O 1
ATOM 660 N N . LEU A 1 87 ? 1.007 -4.595 7.090 1.00 96.06 87 LEU A N 1
ATOM 661 C CA . LEU A 1 87 ? 0.828 -4.301 5.664 1.00 96.06 87 LEU A CA 1
ATOM 662 C C . LEU A 1 87 ? 0.198 -5.457 4.859 1.00 96.06 87 LEU A C 1
ATOM 664 O O . LEU A 1 87 ? -0.749 -5.178 4.124 1.00 96.06 87 LEU A O 1
ATOM 668 N N . PRO A 1 88 ? 0.609 -6.738 5.006 1.00 95.94 88 PRO A N 1
ATOM 669 C CA . PRO A 1 88 ? -0.007 -7.837 4.260 1.00 95.94 88 PRO A CA 1
ATOM 670 C C . PRO A 1 88 ? -1.521 -7.956 4.479 1.00 95.94 88 PRO A C 1
ATOM 672 O O . PRO A 1 88 ? -2.267 -8.203 3.534 1.00 95.94 88 PRO A O 1
ATOM 675 N N . ALA A 1 89 ? -1.987 -7.749 5.715 1.00 95.19 89 ALA A N 1
ATOM 676 C CA . ALA A 1 89 ? -3.405 -7.846 6.043 1.00 95.19 89 ALA A CA 1
ATOM 677 C C . ALA A 1 89 ? -4.190 -6.670 5.451 1.00 95.19 89 ALA A C 1
ATOM 679 O O . ALA A 1 89 ? -5.241 -6.874 4.850 1.00 95.19 89 ALA A O 1
ATOM 680 N N . VAL A 1 90 ? -3.664 -5.447 5.567 1.00 95.81 90 VAL A N 1
ATOM 681 C CA . VAL A 1 90 ? -4.296 -4.251 4.988 1.00 95.81 90 VAL A CA 1
ATOM 682 C C . VAL A 1 90 ? -4.341 -4.343 3.461 1.00 95.81 90 VAL A C 1
ATOM 684 O O . VAL A 1 90 ? -5.388 -4.105 2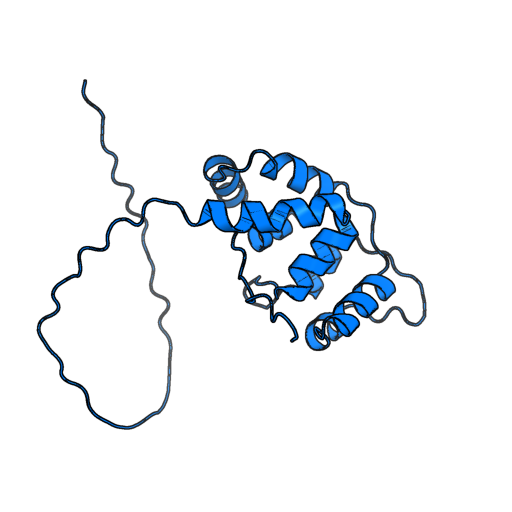.861 1.00 95.81 90 VAL A O 1
ATOM 687 N N . ALA A 1 91 ? -3.235 -4.741 2.831 1.00 94.56 91 ALA A N 1
ATOM 688 C CA . ALA A 1 91 ? -3.145 -4.913 1.386 1.00 94.56 91 ALA A CA 1
ATOM 689 C C . ALA A 1 91 ? -4.177 -5.927 0.867 1.00 94.56 91 ALA A C 1
ATOM 691 O O . ALA A 1 91 ? -4.809 -5.674 -0.154 1.00 94.56 91 ALA A O 1
ATOM 692 N N . ALA A 1 92 ? -4.419 -7.023 1.594 1.00 94.06 92 ALA A N 1
ATOM 693 C CA . ALA A 1 92 ? -5.427 -8.015 1.220 1.00 94.06 92 ALA A CA 1
ATOM 694 C C . ALA A 1 92 ? -6.865 -7.456 1.203 1.00 94.06 92 ALA A C 1
ATOM 696 O O . ALA A 1 92 ? -7.667 -7.886 0.379 1.00 94.06 92 ALA A O 1
ATOM 697 N N . PHE A 1 93 ? -7.197 -6.494 2.073 1.00 94.75 93 PH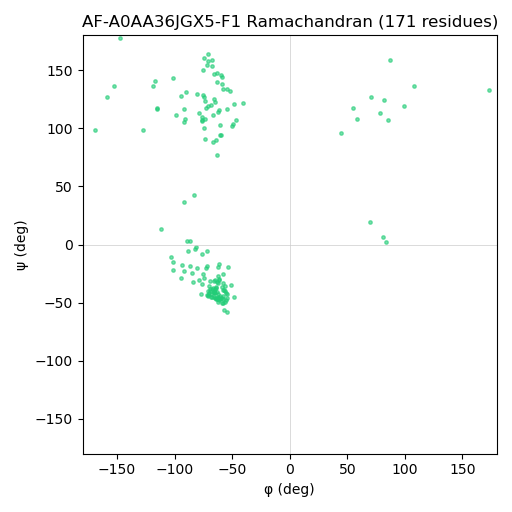E A N 1
ATOM 698 C CA . PHE A 1 93 ? -8.509 -5.829 2.054 1.00 94.75 93 PHE A CA 1
ATOM 699 C C . PHE A 1 93 ? -8.639 -4.800 0.929 1.00 94.75 93 PHE A C 1
ATOM 701 O O . PHE A 1 93 ? -9.733 -4.583 0.406 1.00 94.75 93 PHE A O 1
ATOM 708 N N . LEU A 1 94 ? -7.541 -4.123 0.596 1.00 94.31 94 LEU A N 1
ATOM 709 C CA . LEU A 1 94 ? -7.560 -2.979 -0.313 1.00 94.31 94 LEU A CA 1
ATOM 710 C C . LEU A 1 94 ? -7.274 -3.340 -1.774 1.00 94.31 94 LEU A C 1
ATOM 712 O O . LEU A 1 94 ? -7.590 -2.535 -2.651 1.00 94.31 94 LEU A O 1
ATOM 716 N N . ALA A 1 95 ? -6.705 -4.517 -2.040 1.00 91.06 95 ALA A N 1
ATOM 717 C CA . ALA A 1 95 ? -6.479 -5.005 -3.394 1.00 91.06 95 ALA A CA 1
ATOM 718 C C . ALA A 1 95 ? -7.806 -5.205 -4.148 1.00 91.06 95 ALA A C 1
ATOM 720 O O . ALA A 1 95 ? -8.803 -5.677 -3.598 1.00 91.06 95 ALA A O 1
ATOM 721 N N . GLU A 1 96 ? -7.810 -4.845 -5.427 1.00 89.00 96 GLU A N 1
ATOM 722 C CA . GLU A 1 96 ? -8.868 -5.184 -6.374 1.00 89.00 96 GLU A CA 1
ATOM 723 C C . GLU A 1 96 ? -8.833 -6.687 -6.716 1.00 89.00 96 GLU A C 1
ATOM 725 O O . GLU A 1 96 ? -7.824 -7.359 -6.481 1.00 89.00 96 GLU A O 1
ATOM 730 N N . PRO A 1 97 ? -9.909 -7.251 -7.300 1.00 84.00 97 PRO A N 1
ATOM 731 C CA . PRO A 1 97 ? -9.971 -8.677 -7.637 1.00 84.00 97 PRO A CA 1
ATOM 732 C C . PRO A 1 97 ? -8.868 -9.173 -8.586 1.00 84.00 97 PRO A C 1
ATOM 734 O O . PRO A 1 97 ? -8.548 -10.360 -8.586 1.00 84.00 97 PRO A O 1
ATOM 737 N N . ASP A 1 98 ? -8.303 -8.287 -9.404 1.00 82.50 98 ASP A N 1
ATOM 738 C CA . ASP A 1 98 ? -7.179 -8.558 -10.306 1.00 82.50 98 ASP A CA 1
ATOM 739 C C . ASP A 1 98 ? -5.804 -8.329 -9.648 1.00 82.50 98 ASP A C 1
ATOM 741 O O . ASP A 1 98 ? -4.772 -8.474 -10.303 1.00 82.50 98 ASP A O 1
ATOM 745 N N . GLY A 1 99 ? -5.780 -7.992 -8.355 1.00 81.00 99 GLY A N 1
ATOM 746 C CA . GLY A 1 99 ? -4.581 -7.645 -7.596 1.00 81.00 99 GLY A CA 1
ATOM 747 C C . GLY A 1 99 ? -4.157 -6.184 -7.750 1.00 81.00 99 GLY A C 1
ATOM 748 O O . GLY A 1 99 ? -3.145 -5.784 -7.185 1.00 81.00 99 GLY A O 1
ATOM 749 N N . TYR A 1 100 ? -4.900 -5.361 -8.491 1.00 84.44 100 TYR A N 1
ATOM 750 C CA . TYR A 1 100 ? -4.558 -3.953 -8.653 1.00 84.44 100 TYR A CA 1
ATOM 751 C C . TYR A 1 100 ? -4.808 -3.143 -7.371 1.00 84.44 100 TYR A C 1
ATOM 753 O O . TYR A 1 100 ? -5.672 -3.466 -6.561 1.00 84.44 100 TYR A O 1
ATOM 761 N N . PHE A 1 101 ? -4.090 -2.034 -7.203 1.00 86.12 101 PHE A N 1
ATOM 762 C CA . PHE A 1 101 ? -4.382 -1.031 -6.178 1.00 86.12 101 PHE A CA 1
ATOM 763 C C . PHE A 1 101 ? -4.693 0.291 -6.861 1.00 86.12 101 PHE A C 1
ATOM 765 O O . PHE A 1 101 ? -3.961 0.707 -7.753 1.00 86.12 101 PHE A O 1
ATOM 772 N N . ILE A 1 102 ? -5.722 1.013 -6.432 1.00 84.81 102 ILE A N 1
ATOM 773 C CA . ILE A 1 102 ? -5.929 2.383 -6.920 1.00 84.81 102 ILE A CA 1
ATOM 774 C C . ILE A 1 102 ? -4.818 3.318 -6.413 1.00 84.81 102 ILE A C 1
ATOM 776 O O . ILE A 1 102 ? -4.236 3.075 -5.358 1.00 84.81 102 ILE A O 1
ATOM 780 N N . ALA A 1 103 ? -4.528 4.401 -7.140 1.00 82.88 103 ALA A N 1
ATOM 781 C CA . ALA A 1 103 ? -3.392 5.285 -6.843 1.00 82.88 103 ALA A CA 1
ATOM 782 C C . ALA A 1 103 ? -3.392 5.814 -5.394 1.00 82.88 103 ALA A C 1
ATOM 784 O O . ALA A 1 103 ? -2.388 5.688 -4.702 1.00 82.88 103 ALA A O 1
ATOM 785 N N . SER A 1 104 ? -4.538 6.290 -4.898 1.00 85.19 104 SER A N 1
ATOM 786 C CA . SER A 1 104 ? -4.692 6.763 -3.513 1.00 85.19 104 SER A CA 1
ATOM 787 C C . SER A 1 104 ? -4.371 5.686 -2.472 1.00 85.19 104 SER A C 1
ATOM 789 O O . SER A 1 104 ? -3.770 5.970 -1.441 1.00 85.19 104 SER A O 1
ATOM 791 N N . VAL A 1 105 ? -4.719 4.423 -2.747 1.00 90.44 105 VAL A N 1
ATOM 792 C CA . VAL A 1 105 ? -4.360 3.299 -1.869 1.00 90.44 105 VAL A CA 1
ATOM 793 C C . VAL A 1 105 ? -2.855 3.081 -1.877 1.00 90.44 105 VAL A C 1
ATOM 795 O O . VAL A 1 105 ? -2.268 2.924 -0.813 1.00 90.44 105 VAL A O 1
ATOM 798 N N . GLN A 1 106 ? -2.226 3.103 -3.053 1.00 89.81 106 GLN A N 1
ATOM 799 C CA . GLN A 1 106 ? -0.777 2.935 -3.157 1.00 89.81 106 GLN A CA 1
ATOM 800 C C . GLN A 1 106 ? -0.047 4.021 -2.358 1.00 89.81 106 GLN A C 1
ATOM 802 O O . GLN A 1 106 ? 0.788 3.702 -1.519 1.00 89.81 106 GLN A O 1
ATOM 807 N N . GLU A 1 107 ? -0.404 5.289 -2.569 1.00 86.19 107 GLU A N 1
ATOM 808 C CA . GLU A 1 107 ? 0.195 6.429 -1.866 1.00 86.19 107 GLU A CA 1
ATOM 809 C C . GLU A 1 107 ? -0.027 6.345 -0.354 1.00 86.19 107 GLU A C 1
ATOM 811 O O . GLU A 1 107 ? 0.927 6.468 0.410 1.00 86.19 107 GLU A O 1
ATOM 816 N N . THR A 1 108 ? -1.256 6.041 0.076 1.00 90.44 108 THR A N 1
ATOM 817 C CA . THR A 1 108 ? -1.595 5.903 1.499 1.00 90.44 108 THR A CA 1
ATOM 818 C C . THR A 1 108 ? -0.786 4.793 2.170 1.00 90.44 108 THR A C 1
ATOM 820 O O . THR A 1 108 ? -0.236 4.997 3.249 1.00 90.44 108 THR A O 1
ATOM 823 N N . LEU A 1 109 ? -0.688 3.614 1.548 1.00 93.38 109 LEU A N 1
ATOM 824 C CA . LEU A 1 109 ? 0.071 2.498 2.118 1.00 93.38 109 LEU A CA 1
ATOM 825 C C . LEU A 1 109 ? 1.567 2.811 2.188 1.00 93.38 109 LEU A C 1
ATOM 827 O O . LEU A 1 109 ? 2.207 2.502 3.189 1.00 93.38 109 LEU A O 1
ATOM 831 N N . LEU A 1 110 ? 2.120 3.452 1.161 1.00 92.25 110 LEU A N 1
ATOM 832 C CA . LEU A 1 110 ? 3.526 3.846 1.158 1.00 92.25 110 LEU A CA 1
ATOM 833 C C . LEU A 1 110 ? 3.819 4.889 2.240 1.00 92.25 110 LEU A C 1
ATOM 835 O O . LEU A 1 110 ? 4.777 4.732 2.990 1.00 92.25 110 LEU A O 1
ATOM 839 N N . GLU A 1 111 ? 2.987 5.920 2.371 1.00 91.50 111 GLU A N 1
ATOM 840 C CA . GLU A 1 111 ? 3.187 6.969 3.373 1.00 91.50 111 GLU A CA 1
ATOM 841 C C . GLU A 1 111 ? 3.044 6.440 4.804 1.00 91.50 111 GLU A C 1
ATOM 843 O O . GLU A 1 111 ? 3.861 6.771 5.661 1.00 91.50 111 GLU A O 1
ATOM 848 N N . ILE A 1 112 ? 2.057 5.580 5.064 1.00 94.19 112 ILE A N 1
ATOM 849 C CA . ILE A 1 112 ? 1.808 5.044 6.408 1.00 94.19 112 ILE A CA 1
ATOM 850 C C . ILE A 1 112 ? 2.878 4.030 6.827 1.00 94.19 112 ILE A C 1
ATOM 852 O O . ILE A 1 112 ? 3.328 4.070 7.970 1.00 94.19 112 ILE A O 1
ATOM 856 N N . PHE A 1 113 ? 3.285 3.120 5.934 1.00 95.56 113 PHE A N 1
ATOM 857 C CA . PHE A 1 113 ? 4.180 2.015 6.301 1.00 95.56 113 PHE A CA 1
ATOM 858 C C . PHE A 1 113 ? 5.664 2.300 6.044 1.00 95.56 113 PHE A C 1
ATOM 860 O O . PHE A 1 113 ? 6.501 1.772 6.770 1.00 95.56 113 PHE A O 1
ATOM 867 N N . ALA A 1 114 ? 6.015 3.131 5.059 1.00 92.75 114 ALA A N 1
ATOM 868 C CA . ALA A 1 114 ? 7.407 3.532 4.818 1.00 92.75 114 ALA A CA 1
ATOM 869 C C . ALA A 1 114 ? 7.730 4.939 5.349 1.00 92.75 114 ALA A C 1
ATOM 871 O O . ALA A 1 114 ? 8.901 5.294 5.484 1.00 92.75 114 ALA A O 1
ATOM 872 N N . GLY A 1 115 ? 6.713 5.744 5.665 1.00 90.44 115 GLY A N 1
ATOM 873 C CA . GLY A 1 115 ? 6.871 7.139 6.058 1.00 90.44 115 GLY A CA 1
ATOM 874 C C . GLY A 1 115 ? 6.896 8.103 4.861 1.00 90.44 115 GLY A C 1
ATOM 875 O O . GLY A 1 115 ? 7.207 7.712 3.731 1.00 90.44 115 GLY A O 1
ATOM 876 N N . PRO A 1 116 ? 6.610 9.398 5.089 1.00 85.19 116 PRO A N 1
ATOM 877 C CA . PRO A 1 116 ? 6.475 10.394 4.022 1.00 85.19 116 PRO A CA 1
ATOM 878 C C . PRO A 1 116 ? 7.783 10.634 3.253 1.00 85.19 116 PRO A C 1
ATOM 880 O O . PRO A 1 116 ? 7.773 10.802 2.034 1.00 85.19 116 PRO A O 1
ATOM 883 N N . GLU A 1 117 ? 8.933 10.599 3.929 1.00 84.62 117 GLU A N 1
ATOM 884 C CA . GLU A 1 117 ? 10.237 10.776 3.280 1.00 84.62 117 GLU A CA 1
ATOM 885 C C . GLU A 1 117 ? 10.548 9.634 2.302 1.00 84.62 117 GLU A C 1
ATOM 887 O O . GLU A 1 117 ? 10.989 9.877 1.180 1.00 84.62 117 GLU A O 1
ATOM 892 N N . ALA A 1 118 ? 10.246 8.392 2.676 1.00 84.31 118 ALA A N 1
ATOM 893 C CA . ALA A 1 118 ? 10.415 7.235 1.804 1.00 84.31 118 ALA A CA 1
ATOM 894 C C . ALA A 1 118 ? 9.397 7.254 0.647 1.00 84.31 118 ALA A C 1
ATOM 896 O O . ALA A 1 118 ? 9.753 7.017 -0.510 1.00 84.31 118 ALA A O 1
ATOM 897 N N . ALA A 1 119 ? 8.143 7.620 0.936 1.00 81.25 119 ALA A N 1
ATOM 898 C CA . ALA A 1 119 ? 7.081 7.725 -0.060 1.00 81.25 119 ALA A CA 1
ATOM 899 C C . ALA A 1 119 ? 7.369 8.791 -1.131 1.00 81.25 119 ALA A C 1
ATOM 901 O O . ALA A 1 119 ? 7.028 8.592 -2.293 1.00 81.25 119 ALA A O 1
ATOM 902 N N . THR A 1 120 ? 8.042 9.896 -0.792 1.00 78.00 120 THR A N 1
ATOM 903 C CA . THR A 1 120 ? 8.390 10.949 -1.772 1.00 78.00 120 THR A CA 1
ATOM 904 C C . THR A 1 120 ? 9.504 10.565 -2.748 1.00 78.00 120 THR A C 1
ATOM 906 O O . THR A 1 120 ? 9.582 11.146 -3.832 1.00 78.00 120 THR A O 1
ATOM 909 N N . GLN A 1 121 ? 10.327 9.563 -2.427 1.00 76.00 121 GLN A N 1
ATOM 910 C CA . GLN A 1 121 ? 11.374 9.068 -3.331 1.00 76.00 121 GLN A CA 1
ATOM 911 C C . GLN A 1 121 ? 10.790 8.228 -4.480 1.00 76.00 121 GLN A C 1
ATOM 913 O O . GLN A 1 121 ? 11.323 8.203 -5.589 1.00 76.00 121 GLN A O 1
ATOM 918 N N . LEU A 1 122 ? 9.650 7.580 -4.239 1.00 74.38 122 LEU A N 1
ATOM 919 C CA . LEU A 1 122 ? 9.021 6.630 -5.153 1.00 74.38 122 LEU A CA 1
ATOM 920 C C . LEU A 1 122 ? 8.441 7.254 -6.447 1.00 74.38 122 LEU A C 1
ATOM 922 O O . LEU A 1 122 ? 8.660 6.665 -7.509 1.00 74.38 122 LEU A O 1
ATOM 926 N N . PRO A 1 123 ? 7.786 8.436 -6.440 1.00 66.19 123 PRO A N 1
ATOM 927 C CA . PRO A 1 123 ? 7.286 9.099 -7.653 1.00 66.19 123 PRO A CA 1
ATOM 928 C C . PRO A 1 123 ? 8.341 9.410 -8.712 1.00 66.19 123 PRO A C 1
ATOM 930 O O . PRO A 1 123 ? 8.042 9.348 -9.905 1.00 66.19 123 PRO A O 1
ATOM 933 N N . GLY A 1 124 ? 9.575 9.716 -8.304 1.00 61.78 124 GLY A N 1
ATOM 934 C CA . GLY A 1 124 ? 10.682 9.922 -9.242 1.00 61.78 124 GLY A CA 1
ATOM 935 C C . GLY A 1 124 ? 11.107 8.622 -9.931 1.00 61.78 124 GLY A C 1
ATOM 936 O O . GLY A 1 124 ? 11.369 8.606 -11.133 1.00 61.78 124 GLY A O 1
ATOM 937 N N . CYS A 1 125 ? 11.108 7.518 -9.183 1.00 61.03 125 CYS A N 1
ATOM 938 C CA . C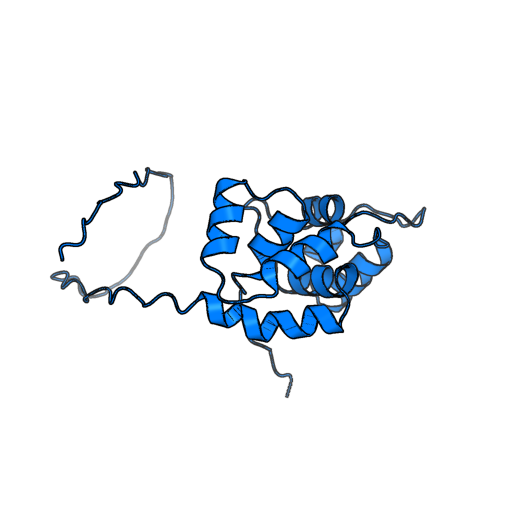YS A 1 125 ? 11.562 6.199 -9.629 1.00 61.03 125 CYS A CA 1
ATOM 939 C C . CYS A 1 125 ? 10.475 5.396 -10.365 1.00 61.03 125 CYS A C 1
ATOM 941 O O . CYS A 1 125 ? 10.770 4.564 -11.215 1.00 61.03 125 CYS A O 1
ATOM 943 N N . ALA A 1 126 ? 9.200 5.676 -10.105 1.00 61.53 126 ALA A N 1
ATOM 944 C CA . ALA A 1 126 ? 8.051 5.100 -10.803 1.00 61.53 126 ALA A CA 1
ATOM 945 C C . ALA A 1 126 ? 8.142 5.190 -12.338 1.00 61.53 126 ALA A C 1
ATOM 947 O O . ALA A 1 126 ? 7.686 4.302 -13.062 1.00 61.53 126 ALA A O 1
ATOM 948 N N . ASN A 1 127 ? 8.728 6.284 -12.831 1.00 55.00 127 ASN A N 1
ATOM 949 C CA . ASN A 1 127 ? 8.815 6.592 -14.254 1.00 55.00 127 ASN A CA 1
ATOM 950 C C . ASN A 1 127 ? 10.041 5.970 -14.940 1.00 55.00 127 ASN A C 1
ATOM 952 O O . ASN A 1 127 ? 10.033 5.833 -16.163 1.00 55.00 127 ASN A O 1
ATOM 956 N N . THR A 1 128 ? 11.075 5.563 -14.195 1.00 53.00 128 THR A N 1
ATOM 957 C CA . THR A 1 128 ? 12.313 5.015 -14.781 1.00 53.00 128 THR A CA 1
ATOM 958 C C . THR A 1 128 ? 12.135 3.587 -15.295 1.00 53.00 128 THR A C 1
ATOM 960 O O . THR A 1 128 ? 12.794 3.200 -16.256 1.00 53.00 128 THR A O 1
ATOM 963 N N . PHE A 1 129 ? 11.173 2.830 -14.756 1.00 50.06 129 PHE A N 1
ATOM 964 C CA . PHE A 1 129 ? 10.890 1.458 -15.197 1.00 50.06 129 PHE A CA 1
ATOM 965 C C . PHE A 1 129 ? 10.220 1.371 -16.585 1.00 50.06 129 PHE A C 1
ATOM 967 O O . PHE A 1 129 ? 10.264 0.328 -17.232 1.00 50.06 129 PHE A O 1
ATOM 974 N N . ARG A 1 130 ? 9.625 2.462 -17.096 1.00 47.28 130 ARG A N 1
ATOM 975 C CA . ARG A 1 130 ? 9.046 2.485 -18.457 1.00 47.28 130 ARG A CA 1
ATOM 976 C C . ARG A 1 130 ? 10.088 2.594 -19.573 1.00 47.28 130 ARG A C 1
ATOM 978 O O . ARG A 1 130 ? 9.717 2.459 -20.734 1.00 47.28 130 ARG A O 1
ATOM 985 N N . LEU A 1 131 ? 11.362 2.822 -19.251 1.00 42.31 131 LEU A N 1
ATOM 986 C CA . LEU A 1 131 ? 12.432 2.977 -20.241 1.00 42.31 131 LEU A CA 1
ATOM 987 C C . LEU A 1 131 ? 13.140 1.653 -20.564 1.00 42.31 131 LEU A C 1
ATOM 989 O O . LEU A 1 131 ? 14.335 1.640 -20.849 1.00 42.31 131 LEU A O 1
ATOM 993 N N . ALA A 1 132 ? 12.409 0.534 -20.598 1.00 39.75 132 ALA A N 1
ATOM 994 C CA . ALA A 1 132 ? 12.815 -0.518 -21.524 1.00 39.75 132 ALA A CA 1
ATOM 995 C C . ALA A 1 132 ? 12.816 0.118 -22.925 1.00 39.75 132 ALA A C 1
ATOM 997 O O . ALA A 1 132 ? 11.865 0.848 -23.233 1.00 39.75 132 ALA A O 1
ATOM 998 N N . PRO A 1 133 ? 13.852 -0.083 -23.763 1.00 40.88 133 PRO A N 1
ATOM 999 C CA . PRO A 1 133 ? 13.792 0.397 -25.128 1.00 40.88 133 PRO A CA 1
ATOM 1000 C C . PRO A 1 133 ? 12.522 -0.207 -25.698 1.00 40.88 133 PRO A C 1
ATOM 1002 O O . PRO A 1 133 ? 12.369 -1.430 -25.728 1.00 40.88 133 PRO A O 1
ATOM 1005 N N . VAL A 1 134 ? 11.578 0.662 -26.057 1.00 43.03 134 VAL A N 1
ATOM 1006 C CA . VAL A 1 134 ? 10.490 0.301 -26.945 1.00 43.03 134 VAL A CA 1
ATOM 1007 C C . VAL A 1 134 ? 11.204 -0.428 -28.067 1.00 43.03 134 VAL A C 1
ATOM 1009 O O . VAL A 1 134 ? 11.954 0.194 -28.821 1.00 43.03 134 VAL A O 1
ATOM 1012 N N . LEU A 1 135 ? 11.061 -1.759 -28.116 1.00 37.16 135 LEU A N 1
ATOM 1013 C CA . LEU A 1 135 ? 11.179 -2.473 -29.368 1.00 37.16 135 LEU A CA 1
ATOM 1014 C C . LEU A 1 135 ? 10.272 -1.653 -30.253 1.00 37.16 135 LEU A C 1
ATOM 1016 O O . LEU A 1 135 ? 9.064 -1.630 -30.005 1.00 37.16 135 LEU A O 1
ATOM 1020 N N . GLN A 1 136 ? 10.888 -0.841 -31.114 1.00 37.22 136 GLN A N 1
ATOM 1021 C CA . GLN A 1 136 ? 10.194 -0.064 -32.110 1.00 37.22 136 GLN A CA 1
ATOM 1022 C C . GLN A 1 136 ? 9.316 -1.101 -32.777 1.00 37.22 136 GLN A C 1
ATOM 1024 O O . GLN A 1 136 ? 9.799 -1.996 -33.467 1.00 37.22 136 GLN A O 1
ATOM 1029 N N . LEU A 1 137 ? 8.039 -1.085 -32.405 1.00 39.88 137 LEU A N 1
ATOM 1030 C CA . LEU A 1 137 ? 7.017 -1.824 -33.094 1.00 39.88 137 LEU A CA 1
ATOM 1031 C C . LEU A 1 137 ? 6.996 -1.102 -34.424 1.00 39.88 137 LEU A C 1
ATOM 1033 O O . LEU A 1 137 ? 6.334 -0.075 -34.568 1.00 39.88 137 LEU A O 1
ATOM 1037 N N . GLU A 1 138 ? 7.851 -1.583 -35.329 1.00 36.41 138 GLU A N 1
ATOM 1038 C CA . GLU A 1 138 ? 7.817 -1.257 -36.737 1.00 36.41 138 GLU A CA 1
ATOM 1039 C C . GLU A 1 138 ? 6.335 -1.252 -37.101 1.00 36.41 138 GLU A C 1
ATOM 1041 O O . GLU A 1 138 ? 5.642 -2.239 -36.806 1.00 36.41 138 GLU A O 1
ATOM 1046 N N . PRO A 1 139 ? 5.804 -0.128 -37.606 1.00 35.62 139 PRO A N 1
ATOM 1047 C CA . PRO A 1 139 ? 4.391 -0.018 -37.893 1.00 35.62 139 PRO A CA 1
ATOM 1048 C C . PRO A 1 139 ? 4.075 -1.089 -38.926 1.00 35.62 139 PRO A C 1
ATOM 1050 O O . PRO A 1 139 ? 4.421 -0.967 -40.096 1.00 35.62 139 PRO A O 1
ATOM 1053 N N . ASN A 1 140 ? 3.474 -2.183 -38.466 1.00 35.34 140 ASN A N 1
ATOM 1054 C CA . ASN A 1 140 ? 3.110 -3.295 -39.316 1.00 35.34 140 ASN A CA 1
ATOM 1055 C C . ASN A 1 140 ? 2.100 -2.744 -40.333 1.00 35.34 140 ASN A C 1
ATOM 1057 O O . ASN A 1 140 ? 1.021 -2.313 -39.908 1.00 35.34 140 ASN A O 1
ATOM 1061 N N . PRO A 1 141 ? 2.411 -2.687 -41.640 1.00 37.88 141 PRO A N 1
ATOM 1062 C CA . PRO A 1 141 ? 1.504 -2.106 -42.610 1.00 37.88 141 PRO A CA 1
ATOM 1063 C C . PRO A 1 141 ? 0.355 -3.093 -42.812 1.00 37.88 141 PRO A C 1
ATOM 1065 O O . PRO A 1 141 ? 0.434 -4.001 -43.634 1.00 37.88 141 PRO A O 1
ATOM 1068 N N . HIS A 1 142 ? -0.716 -2.959 -42.030 1.00 32.81 142 HIS A N 1
ATOM 1069 C CA . HIS A 1 142 ? -1.949 -3.681 -42.314 1.00 32.81 142 HIS A CA 1
ATOM 1070 C C . HIS A 1 142 ? -2.631 -3.030 -43.526 1.00 32.81 142 HIS A C 1
ATOM 1072 O O . HIS A 1 142 ? -2.904 -1.825 -43.499 1.00 32.81 142 HIS A O 1
ATOM 1078 N N . PRO A 1 143 ? -2.915 -3.792 -44.597 1.00 37.25 143 PRO A N 1
ATOM 1079 C CA . PRO A 1 143 ? -3.644 -3.279 -45.740 1.00 37.25 143 PRO A CA 1
ATOM 1080 C C . PRO A 1 143 ? -5.132 -3.181 -45.391 1.00 37.25 143 PRO A C 1
ATOM 1082 O O . PRO A 1 143 ? -5.806 -4.198 -45.291 1.00 37.25 143 PRO A O 1
ATOM 1085 N N . GLY A 1 144 ? -5.615 -1.941 -45.255 1.00 33.31 144 GLY A N 1
ATOM 1086 C CA . GLY A 1 144 ? -7.027 -1.542 -45.308 1.00 33.31 144 GLY A CA 1
ATOM 1087 C C . GLY A 1 144 ? -7.888 -1.970 -44.118 1.00 33.31 144 GLY A C 1
ATOM 1088 O O . GLY A 1 144 ? -7.933 -3.144 -43.806 1.00 33.31 144 GLY A O 1
ATOM 1089 N N . ILE A 1 145 ? -8.598 -1.026 -43.484 1.00 33.19 145 ILE A N 1
ATOM 1090 C CA . ILE A 1 145 ? -10.060 -0.830 -43.609 1.00 33.19 145 ILE A CA 1
ATOM 1091 C C . ILE A 1 145 ? -10.363 0.628 -43.188 1.00 33.19 145 ILE A C 1
ATOM 1093 O O . ILE A 1 145 ? -9.923 1.086 -42.137 1.00 33.19 145 ILE A O 1
ATOM 1097 N N . ALA A 1 146 ? -11.068 1.368 -44.048 1.00 30.39 146 ALA A N 1
ATOM 1098 C CA . ALA A 1 146 ? -11.581 2.720 -43.805 1.00 30.39 146 ALA A CA 1
ATOM 1099 C C . ALA A 1 146 ? -12.695 2.724 -42.724 1.00 30.39 146 ALA A C 1
ATOM 1101 O O . ALA A 1 146 ? -13.299 1.681 -42.475 1.00 30.39 146 ALA A O 1
ATOM 1102 N N . PRO A 1 147 ? -12.993 3.859 -42.065 1.00 38.47 147 PRO A N 1
ATOM 1103 C CA . PRO A 1 147 ? -13.951 3.897 -40.962 1.00 38.47 147 PRO A CA 1
ATOM 1104 C C . PRO A 1 147 ? -15.387 3.802 -41.496 1.00 38.47 147 PRO A C 1
ATOM 1106 O O . PRO A 1 147 ? -15.636 4.282 -42.593 1.00 38.47 147 PRO A O 1
ATOM 1109 N N . GLU A 1 148 ? -16.325 3.229 -40.730 1.00 30.17 148 GLU A N 1
ATOM 1110 C CA . GLU A 1 148 ? -17.641 3.829 -40.421 1.00 30.17 148 GLU A CA 1
ATOM 1111 C C . GLU A 1 148 ? -18.588 2.862 -39.661 1.00 30.17 148 GLU A C 1
ATOM 1113 O O . GLU A 1 148 ? -18.803 1.721 -40.051 1.00 30.17 148 GLU A O 1
ATOM 1118 N N . ARG A 1 149 ? -19.189 3.423 -38.598 1.00 32.47 149 ARG A N 1
ATOM 1119 C CA . ARG A 1 149 ? -20.547 3.235 -38.038 1.00 32.47 149 ARG A CA 1
ATOM 1120 C C . ARG A 1 149 ? -21.084 1.840 -37.656 1.00 32.47 149 ARG A C 1
ATOM 1122 O O . ARG A 1 149 ? -21.542 1.076 -38.492 1.00 32.47 149 ARG A O 1
ATOM 1129 N N . GLY A 1 150 ? -21.365 1.720 -36.351 1.00 33.09 150 GLY A N 1
ATOM 1130 C CA . GLY A 1 150 ? -22.662 1.236 -35.851 1.00 33.09 150 GLY A CA 1
ATOM 1131 C C . GLY A 1 150 ? -22.696 -0.167 -35.232 1.00 33.09 150 GLY A C 1
ATOM 1132 O O . GLY A 1 150 ? -22.198 -1.119 -35.810 1.00 33.09 150 GLY A O 1
ATOM 1133 N N . ALA A 1 151 ? -23.408 -0.252 -34.100 1.00 28.06 151 ALA A N 1
ATOM 1134 C CA . ALA A 1 151 ? -23.881 -1.444 -33.379 1.00 28.06 151 ALA A CA 1
ATOM 1135 C C . ALA A 1 151 ? -22.921 -2.131 -32.377 1.00 28.06 151 ALA A C 1
ATOM 1137 O O . ALA A 1 151 ? -22.019 -2.883 -32.725 1.00 28.06 151 ALA A O 1
ATOM 1138 N N . ALA A 1 152 ? -23.222 -1.947 -31.086 1.00 29.89 152 ALA A N 1
ATOM 1139 C CA . ALA A 1 152 ? -23.147 -3.020 -30.083 1.00 29.89 152 ALA A CA 1
ATOM 1140 C C . ALA A 1 152 ? -24.365 -3.968 -30.295 1.00 29.89 152 ALA A C 1
ATOM 1142 O O . ALA A 1 152 ? -25.340 -3.479 -30.876 1.00 29.89 152 ALA A O 1
ATOM 1143 N N . PRO A 1 153 ? -24.414 -5.240 -29.813 1.00 41.81 153 PRO A N 1
ATOM 1144 C CA . PRO A 1 153 ? -23.797 -5.706 -28.561 1.00 41.81 153 PRO A CA 1
ATOM 1145 C C . PRO A 1 153 ? -23.266 -7.169 -28.506 1.00 41.81 153 PRO A C 1
ATOM 1147 O O . PRO A 1 153 ? -23.491 -7.985 -29.389 1.00 41.81 153 PRO A O 1
ATOM 1150 N N . ALA A 1 154 ? -22.679 -7.481 -27.340 1.00 31.14 154 ALA A N 1
ATOM 1151 C CA . ALA A 1 154 ? -22.715 -8.761 -26.613 1.00 31.14 154 ALA A CA 1
ATOM 1152 C C . ALA A 1 154 ? -21.771 -9.946 -26.978 1.00 31.14 154 ALA A C 1
ATOM 1154 O O . ALA A 1 154 ? -21.868 -10.561 -28.030 1.00 31.14 154 ALA A O 1
ATOM 1155 N N . ILE A 1 155 ? -21.039 -10.366 -25.927 1.00 29.16 155 ILE A N 1
ATOM 1156 C CA . ILE A 1 155 ? -20.838 -11.753 -25.445 1.00 29.16 155 ILE A CA 1
ATOM 1157 C C . ILE A 1 155 ? -19.536 -12.505 -25.829 1.00 29.16 155 ILE A C 1
ATOM 1159 O O . ILE A 1 155 ? -19.283 -12.869 -26.967 1.00 29.16 155 ILE A O 1
ATOM 1163 N N . MET A 1 156 ? -18.822 -12.852 -24.745 1.00 24.72 156 MET A N 1
ATOM 1164 C CA . MET A 1 156 ? -17.966 -14.023 -24.480 1.00 24.72 156 MET A CA 1
ATOM 1165 C C . MET A 1 156 ? -16.538 -14.127 -25.045 1.00 24.72 156 MET A C 1
ATOM 1167 O O . MET A 1 156 ? -16.292 -14.409 -26.208 1.00 24.72 156 MET A O 1
ATOM 1171 N N . SER A 1 157 ? -15.615 -14.096 -24.077 1.00 33.00 157 SER A N 1
ATOM 1172 C CA . SER A 1 157 ? -14.703 -15.201 -23.743 1.00 33.00 157 SER A CA 1
ATOM 1173 C C . SER A 1 157 ? -13.770 -15.731 -24.829 1.00 33.00 157 SER A C 1
ATOM 1175 O O . SER A 1 157 ? -14.156 -16.573 -25.629 1.00 33.00 157 SER A O 1
ATOM 1177 N N . SER A 1 158 ? -12.477 -15.430 -24.694 1.00 31.61 158 SER A N 1
ATOM 1178 C CA . SER A 1 158 ? -11.427 -16.448 -24.838 1.00 31.61 158 SER A CA 1
ATOM 1179 C C . SER A 1 158 ? -10.081 -15.886 -24.382 1.00 31.61 158 SER A C 1
ATOM 1181 O O . SER A 1 158 ? -9.366 -15.247 -25.151 1.00 31.61 158 SER A O 1
ATOM 1183 N N . TRP A 1 159 ? -9.695 -16.195 -23.146 1.00 33.81 159 TRP A N 1
ATOM 1184 C CA . TRP A 1 159 ? -8.289 -16.188 -22.757 1.00 33.81 159 TRP A CA 1
ATOM 1185 C C . TRP A 1 159 ? -7.597 -17.323 -23.520 1.00 33.81 159 TRP A C 1
ATOM 1187 O O . TRP A 1 159 ? -7.881 -18.496 -23.280 1.00 33.81 159 TRP A O 1
ATOM 1197 N N . ARG A 1 160 ? -6.709 -16.994 -24.463 1.00 32.75 160 ARG A N 1
ATOM 1198 C CA . ARG A 1 160 ? -5.794 -17.966 -25.076 1.00 32.75 160 ARG A CA 1
ATOM 1199 C C . ARG A 1 160 ? -4.358 -17.461 -24.994 1.00 32.75 160 ARG A C 1
ATOM 1201 O O . ARG A 1 160 ? -3.917 -16.651 -25.794 1.00 32.75 160 ARG A O 1
ATOM 1208 N N . THR A 1 161 ? -3.676 -17.996 -23.985 1.00 34.81 161 THR A N 1
ATOM 1209 C CA . THR A 1 161 ? -2.349 -18.619 -24.072 1.00 34.81 161 THR A CA 1
ATOM 1210 C C . THR A 1 161 ? -1.294 -17.876 -24.892 1.00 34.81 161 THR A C 1
ATOM 1212 O O . THR A 1 161 ? -1.139 -18.127 -26.085 1.00 34.81 161 THR A O 1
ATOM 1215 N N . LEU A 1 162 ? -0.453 -17.091 -24.219 1.00 29.97 162 LEU A N 1
ATOM 1216 C CA . LEU A 1 162 ? 0.881 -16.787 -24.732 1.00 29.97 162 LEU A CA 1
ATOM 1217 C C . LEU A 1 162 ? 1.868 -17.815 -24.171 1.00 29.97 162 LEU A C 1
ATOM 1219 O O . LEU A 1 162 ? 2.219 -17.807 -22.995 1.00 29.97 162 LEU A O 1
ATOM 1223 N N . ARG A 1 163 ? 2.274 -18.747 -25.042 1.00 30.52 163 ARG A N 1
ATOM 1224 C CA . ARG A 1 163 ? 3.468 -19.574 -24.856 1.00 30.52 163 ARG A CA 1
ATOM 1225 C C . ARG A 1 163 ? 4.688 -18.661 -24.975 1.00 30.52 163 ARG A C 1
ATOM 1227 O O . ARG A 1 163 ? 4.905 -18.078 -26.032 1.00 30.52 163 ARG A O 1
ATOM 1234 N N . CYS A 1 164 ? 5.501 -18.577 -23.928 1.00 25.44 164 CYS A N 1
ATOM 1235 C CA . CYS A 1 164 ? 6.836 -17.999 -24.027 1.00 25.44 164 CYS A CA 1
ATOM 1236 C C . CYS A 1 164 ? 7.751 -18.981 -24.770 1.00 25.44 164 CYS A C 1
ATOM 1238 O O . CYS A 1 164 ? 8.124 -20.021 -24.230 1.00 25.44 164 CYS A O 1
ATOM 1240 N N . SER A 1 165 ? 8.116 -18.657 -26.008 1.00 30.83 165 SER A N 1
ATOM 1241 C CA . SER A 1 165 ? 9.269 -19.263 -26.674 1.00 30.83 165 SER A CA 1
ATOM 1242 C C . SER A 1 165 ? 10.489 -18.396 -26.382 1.00 30.83 165 SER A C 1
ATOM 1244 O O . SER A 1 165 ? 10.597 -17.281 -26.884 1.00 30.83 165 SER A O 1
ATOM 1246 N N . ALA A 1 166 ? 11.394 -18.898 -25.542 1.00 29.77 166 ALA A N 1
ATOM 1247 C CA . ALA A 1 166 ? 12.714 -18.313 -25.356 1.00 29.77 166 ALA A CA 1
ATOM 1248 C C . ALA A 1 166 ? 13.550 -18.567 -26.620 1.00 29.77 166 ALA A C 1
ATOM 1250 O O . ALA A 1 166 ? 13.780 -19.720 -26.983 1.00 29.77 166 ALA A O 1
ATOM 1251 N N . VAL A 1 167 ? 13.998 -17.504 -27.290 1.00 32.41 167 VAL A N 1
ATOM 1252 C CA . VAL A 1 167 ? 15.027 -17.601 -28.330 1.00 32.41 167 VAL A CA 1
ATOM 1253 C C . VAL A 1 167 ? 16.357 -17.208 -27.701 1.00 32.41 167 VAL A C 1
ATOM 1255 O O . VAL A 1 167 ? 16.573 -16.067 -27.306 1.00 32.41 167 VAL A O 1
ATOM 1258 N N . PHE A 1 168 ? 17.220 -18.209 -27.575 1.00 31.34 168 PHE A N 1
ATOM 1259 C CA . PHE A 1 168 ? 18.619 -18.101 -27.189 1.00 31.34 168 PHE A CA 1
ATOM 1260 C C . PHE A 1 168 ? 19.414 -17.530 -28.372 1.00 31.34 168 PHE A C 1
ATOM 1262 O O . PHE A 1 168 ? 19.340 -18.078 -29.472 1.00 31.34 168 PHE A O 1
ATOM 1269 N N . VAL A 1 169 ? 20.180 -16.458 -28.159 1.00 33.03 169 VAL A N 1
ATOM 1270 C CA . VAL A 1 169 ? 21.163 -15.961 -29.134 1.00 33.03 169 VAL A CA 1
ATOM 1271 C C . VAL A 1 169 ? 22.552 -16.114 -28.510 1.00 33.03 169 VAL A C 1
ATOM 1273 O O . VAL A 1 169 ? 22.803 -15.497 -27.474 1.00 33.03 169 VAL A O 1
ATOM 1276 N N . PRO A 1 170 ? 23.451 -16.941 -29.075 1.00 34.28 170 PRO A N 1
ATOM 1277 C CA . PRO A 1 170 ? 24.819 -17.041 -28.595 1.00 34.28 170 PRO A CA 1
ATOM 1278 C C . PRO A 1 170 ? 25.648 -15.883 -29.161 1.00 34.28 170 PRO A C 1
ATOM 1280 O O . PRO A 1 170 ? 25.662 -15.656 -30.370 1.00 34.28 170 PRO A O 1
ATOM 1283 N N . SER A 1 171 ? 26.373 -15.175 -28.298 1.00 31.02 171 SER A N 1
ATOM 1284 C CA . SER A 1 171 ? 27.393 -14.219 -28.733 1.00 31.02 171 SER A CA 1
ATOM 1285 C C . SER A 1 171 ? 28.669 -14.967 -29.136 1.00 31.02 171 SER A C 1
ATOM 1287 O O . SER A 1 171 ? 29.336 -15.560 -28.293 1.00 31.02 171 SER A O 1
ATOM 1289 N N . MET A 1 172 ? 29.004 -14.925 -30.426 1.00 33.81 172 MET A N 1
ATOM 1290 C CA . MET A 1 172 ? 30.393 -14.881 -30.908 1.00 33.81 172 MET A CA 1
ATOM 1291 C C . MET A 1 172 ? 30.734 -13.383 -30.999 1.00 33.81 172 MET A C 1
ATOM 1293 O O . MET A 1 172 ? 29.903 -12.613 -31.473 1.00 33.81 172 MET A O 1
ATOM 1297 N N . THR A 1 173 ? 31.839 -12.857 -30.483 1.00 43.12 173 THR A N 1
ATOM 1298 C CA . THR A 1 173 ? 33.237 -13.316 -30.471 1.00 43.12 173 THR A CA 1
ATOM 1299 C C . THR A 1 173 ? 33.971 -12.550 -29.377 1.00 43.12 173 THR A C 1
ATOM 1301 O O . THR A 1 173 ? 33.547 -11.400 -29.114 1.00 43.12 173 THR A O 1
#